Protein AF-A0AAV5S6H1-F1 (afdb_monomer_lite)

pLDDT: mean 70.5, std 18.81, range [33.62, 94.0]

Sequence (143 aa):
RLVNFPSLPHSTTMHSLSLLVATALLAVAAAQPTSPPWDATARDKTDYCKELVQFAPEDKTCDLFDKCCSFDPLNGDKCQKHNKICQQEDDGTFTFSCKYTNCTAMITTTTTTTTQSPAQVNVAAPVSSLCLLISTVLPRFLF

Foldseek 3Di:
DDDDDDDDDDDDVPVVVVVVVVVVVVVVVVPPPPDPPDDQFKDWCFVVLQVVLVPPDLVCSLVSSCVSLPDDPPVDWPQPDWDFDWDQDPVRDIDTTRMTGRTPGDDDDDDDDDDDDDDPDPDPDDDDDDDDDDDDDDPDDDD

Organism: NCBI:txid358040

Structure (mmCIF, N/CA/C/O backbone):
data_AF-A0AAV5S6H1-F1
#
_entry.id   AF-A0AAV5S6H1-F1
#
loop_
_atom_site.group_PDB
_atom_site.id
_atom_site.type_symbol
_atom_site.label_atom_id
_atom_site.label_alt_id
_atom_site.label_comp_id
_atom_site.label_asym_id
_atom_site.label_entity_id
_atom_site.label_seq_id
_atom_site.pdbx_PDB_ins_code
_atom_site.Cartn_x
_atom_site.Cartn_y
_atom_site.Cartn_z
_atom_site.occupancy
_atom_site.B_iso_or_equiv
_atom_site.auth_seq_id
_atom_site.auth_comp_id
_atom_site.auth_asym_id
_atom_site.auth_atom_id
_atom_site.pdbx_PDB_model_num
ATOM 1 N N . ARG A 1 1 ? 2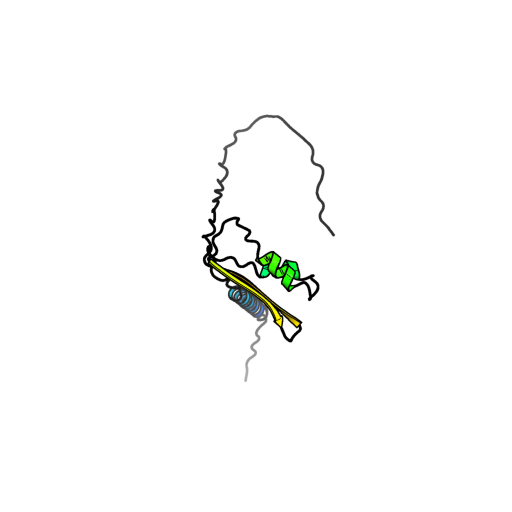8.300 60.303 54.299 1.00 37.16 1 ARG A N 1
ATOM 2 C CA . ARG A 1 1 ? 29.055 59.810 53.121 1.00 37.16 1 ARG A CA 1
ATOM 3 C C . ARG A 1 1 ? 28.085 59.756 51.940 1.00 37.16 1 ARG A C 1
ATOM 5 O O . ARG A 1 1 ? 27.079 59.076 52.070 1.00 37.16 1 ARG A O 1
ATOM 12 N N . LEU A 1 2 ? 28.365 60.500 50.858 1.00 42.38 2 LEU A N 1
ATOM 13 C CA . LEU A 1 2 ? 27.906 60.213 49.478 1.00 42.38 2 LEU A CA 1
ATOM 14 C C . LEU A 1 2 ? 28.283 58.746 49.159 1.00 42.38 2 LEU A C 1
ATOM 16 O O . LEU A 1 2 ? 29.251 58.265 49.744 1.00 42.38 2 LEU A O 1
ATOM 20 N N . VAL A 1 3 ? 27.631 57.928 48.336 1.00 41.97 3 VAL A N 1
ATOM 21 C CA . VAL A 1 3 ? 27.019 58.013 46.991 1.00 41.97 3 VAL A CA 1
ATOM 22 C C . VAL A 1 3 ? 26.265 56.656 46.853 1.00 41.97 3 VAL A C 1
ATOM 24 O O . VAL A 1 3 ? 26.616 55.714 47.557 1.00 41.97 3 VAL A O 1
ATOM 27 N N . ASN A 1 4 ? 25.237 56.417 46.040 1.00 33.62 4 ASN A N 1
ATOM 28 C CA . ASN A 1 4 ? 25.309 56.257 44.588 1.00 33.62 4 ASN A CA 1
ATOM 29 C C . ASN A 1 4 ? 23.932 55.735 44.117 1.00 33.62 4 ASN A C 1
ATOM 31 O O . ASN A 1 4 ? 23.452 54.740 44.660 1.00 33.62 4 ASN A O 1
ATOM 35 N N . PHE A 1 5 ? 23.322 56.356 43.109 1.00 50.47 5 PHE A N 1
ATOM 36 C CA . PHE A 1 5 ? 22.276 55.718 42.305 1.00 50.47 5 PHE A CA 1
ATOM 37 C C . PHE A 1 5 ? 22.953 55.084 41.086 1.00 50.47 5 PHE A C 1
ATOM 39 O O . PHE A 1 5 ? 23.745 55.762 40.432 1.00 50.47 5 PHE A O 1
ATOM 46 N N . PRO A 1 6 ? 22.588 53.851 40.714 1.00 47.94 6 PRO A N 1
ATOM 47 C CA . PRO A 1 6 ? 22.496 53.531 39.301 1.00 47.94 6 PRO A CA 1
ATOM 48 C C . PRO A 1 6 ? 21.065 53.133 38.950 1.00 47.94 6 PRO A C 1
ATOM 50 O O . PRO A 1 6 ? 20.511 52.141 39.416 1.00 47.94 6 PRO A O 1
ATOM 53 N N . SER A 1 7 ? 20.498 53.967 38.092 1.00 57.09 7 SER A N 1
ATOM 54 C CA . SER A 1 7 ? 19.561 53.614 37.038 1.00 57.09 7 SER A CA 1
ATOM 55 C C . SER A 1 7 ? 20.043 52.421 36.189 1.00 57.09 7 SER A C 1
ATOM 57 O O . SER A 1 7 ? 21.223 52.083 36.218 1.00 57.09 7 SER A O 1
ATOM 59 N N . LEU A 1 8 ? 19.106 51.876 35.395 1.00 52.75 8 LEU A N 1
ATOM 60 C CA . LEU A 1 8 ? 19.206 51.040 34.173 1.00 52.75 8 LEU A CA 1
ATOM 61 C C . LEU A 1 8 ? 18.428 49.704 34.280 1.00 52.75 8 LEU A C 1
ATOM 63 O O . LEU A 1 8 ? 18.378 49.113 35.352 1.00 52.75 8 LEU A O 1
ATOM 67 N N . PRO A 1 9 ? 17.949 49.125 33.159 1.00 52.69 9 PRO A N 1
ATOM 68 C CA . PRO A 1 9 ? 17.413 49.772 31.961 1.00 52.69 9 PRO A CA 1
ATOM 69 C C . PRO A 1 9 ? 16.120 49.114 31.427 1.00 52.69 9 PRO A C 1
ATOM 71 O O . PRO A 1 9 ? 15.764 47.980 31.737 1.00 52.69 9 PRO A O 1
ATOM 74 N N . HIS A 1 10 ? 15.444 49.860 30.552 1.00 52.72 10 HIS A N 1
ATOM 75 C CA . HIS A 1 10 ? 14.520 49.336 29.548 1.00 52.72 10 HIS A CA 1
ATOM 76 C C . HIS A 1 10 ? 15.188 48.260 28.664 1.00 52.72 10 HIS A C 1
ATOM 78 O O . HIS A 1 10 ? 16.377 48.353 28.369 1.00 52.72 10 HIS A O 1
ATOM 84 N N . SER A 1 11 ? 14.359 47.369 28.104 1.00 52.72 11 SER A N 1
ATOM 85 C CA . SER A 1 11 ? 14.609 46.606 26.864 1.00 52.72 11 SER A CA 1
ATOM 86 C C . SER A 1 11 ? 15.319 45.244 26.980 1.00 52.72 11 SER A C 1
ATOM 88 O O . SER A 1 11 ? 16.459 45.069 26.559 1.00 52.72 11 SER A O 1
ATOM 90 N N . THR A 1 12 ? 14.605 44.221 27.464 1.00 49.00 12 THR A N 1
ATOM 91 C CA . THR A 1 12 ? 15.004 42.798 27.325 1.00 49.00 12 THR A CA 1
ATOM 92 C C . THR A 1 12 ? 13.943 41.916 26.656 1.00 49.00 12 THR A C 1
ATOM 94 O O . THR A 1 12 ? 14.223 40.776 26.292 1.00 49.00 12 THR A O 1
ATOM 97 N N . THR A 1 13 ? 12.735 42.428 26.412 1.00 52.19 13 THR A N 1
ATOM 98 C CA . THR A 1 13 ? 11.602 41.633 25.907 1.00 52.19 13 THR A CA 1
ATOM 99 C C . THR A 1 13 ? 11.697 41.262 24.423 1.00 52.19 13 THR A C 1
ATOM 101 O O . THR A 1 13 ? 11.201 40.204 24.045 1.00 52.19 13 THR A O 1
ATOM 104 N N . MET A 1 14 ? 12.374 42.051 23.577 1.00 51.38 14 MET A N 1
ATOM 105 C CA . MET A 1 14 ? 12.470 41.745 22.137 1.00 51.38 14 MET A CA 1
ATOM 106 C C . MET A 1 14 ? 13.469 40.629 21.792 1.00 51.38 14 MET A C 1
ATOM 108 O O . MET A 1 14 ? 13.235 39.875 20.852 1.00 51.38 14 MET A O 1
ATOM 112 N N . HIS A 1 15 ? 14.556 40.468 22.554 1.00 50.84 15 HIS A N 1
ATOM 113 C CA . HIS A 1 15 ? 15.551 39.418 22.284 1.00 50.84 15 HIS A CA 1
ATOM 114 C C . HIS A 1 15 ? 15.047 38.017 22.659 1.00 50.84 15 HIS A C 1
ATOM 116 O O . HIS A 1 15 ? 15.417 37.036 22.018 1.00 50.84 15 HIS A O 1
ATOM 122 N N . SER A 1 16 ? 14.169 37.931 23.662 1.00 54.97 16 SER A N 1
ATOM 123 C CA . SER A 1 16 ? 13.567 36.672 24.116 1.00 54.97 16 SER A CA 1
ATOM 124 C C . SER A 1 16 ? 12.615 36.071 23.074 1.00 54.97 16 SER A C 1
ATOM 126 O O . SER A 1 16 ? 12.687 34.876 22.786 1.00 54.97 16 SER A O 1
ATOM 128 N N . LEU A 1 17 ? 11.777 36.901 22.435 1.00 55.88 17 LEU A N 1
ATOM 129 C CA . LEU A 1 17 ? 10.847 36.435 21.399 1.00 55.88 17 LEU A CA 1
ATOM 130 C C . LEU A 1 17 ? 11.576 35.917 20.155 1.00 55.88 17 LEU A C 1
ATOM 132 O O . LEU A 1 17 ? 11.237 34.847 19.659 1.00 55.88 17 LEU A O 1
ATOM 136 N N . SER A 1 18 ? 12.594 36.632 19.669 1.00 58.44 18 SER A N 1
ATOM 137 C CA . SER A 1 18 ? 13.360 36.198 18.492 1.00 58.44 18 SER A CA 1
ATOM 138 C C . SER A 1 18 ? 14.080 34.868 18.722 1.00 58.44 18 SER A C 1
ATOM 140 O O . SER A 1 18 ? 14.151 34.043 17.812 1.00 58.44 18 SER A O 1
ATOM 142 N N . LEU A 1 19 ? 14.571 34.627 19.943 1.00 58.50 19 LEU A N 1
ATOM 143 C CA . LEU A 1 19 ? 15.218 33.366 20.299 1.00 58.50 19 LEU A CA 1
ATOM 144 C C . LEU A 1 19 ? 14.210 32.205 20.358 1.00 58.50 19 LEU A C 1
ATOM 146 O O . LEU A 1 19 ? 14.506 31.123 19.862 1.00 58.50 19 LEU A O 1
ATOM 150 N N . LEU A 1 20 ? 13.011 32.442 20.903 1.00 59.69 20 LEU A N 1
ATOM 151 C CA . LEU A 1 20 ? 11.919 31.459 20.947 1.00 59.69 20 LEU A CA 1
ATOM 152 C C . LEU A 1 20 ? 11.374 31.110 19.556 1.00 59.69 20 LEU A C 1
ATOM 154 O O . LEU A 1 20 ? 11.069 29.953 19.280 1.00 59.69 20 LEU A O 1
ATOM 158 N N . VAL A 1 21 ? 11.273 32.091 18.658 1.00 61.69 21 VAL A N 1
ATOM 159 C CA . VAL A 1 21 ? 10.844 31.851 17.272 1.00 61.69 21 VAL A CA 1
ATOM 160 C C . VAL A 1 21 ? 11.908 31.058 16.507 1.00 61.69 21 VAL A C 1
ATOM 162 O O . VAL A 1 21 ? 11.573 30.124 15.782 1.00 61.69 21 VAL A O 1
ATOM 165 N N . ALA A 1 22 ? 13.194 31.365 16.704 1.00 60.16 22 ALA A N 1
ATOM 166 C CA . ALA A 1 22 ? 14.285 30.631 16.065 1.00 60.16 22 ALA A CA 1
ATOM 167 C C . ALA A 1 22 ? 14.372 29.167 16.537 1.00 60.16 22 ALA A C 1
ATOM 169 O O . ALA A 1 22 ? 14.578 28.270 15.717 1.00 60.16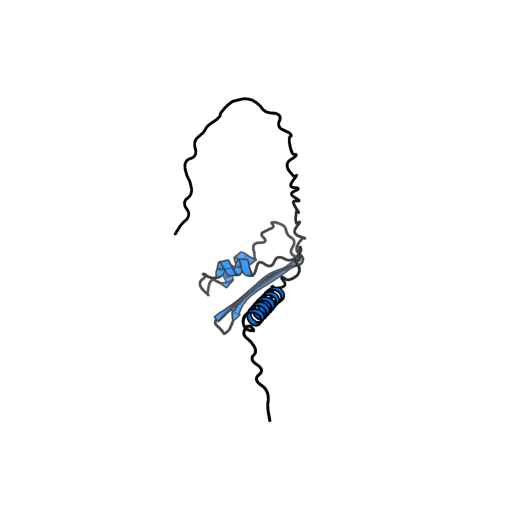 22 ALA A O 1
ATOM 170 N N . THR A 1 23 ? 14.171 28.897 17.832 1.00 59.62 23 THR A N 1
ATOM 171 C CA . THR A 1 23 ? 14.151 27.520 18.357 1.00 59.62 23 THR A CA 1
ATOM 172 C C . THR A 1 23 ? 12.918 26.744 17.903 1.00 59.62 23 THR A C 1
ATOM 174 O O . THR A 1 23 ? 13.039 25.566 17.567 1.00 59.62 23 THR A O 1
ATOM 177 N N . ALA A 1 24 ? 11.755 27.396 17.802 1.00 59.22 24 ALA A N 1
ATOM 178 C CA . ALA A 1 24 ? 10.548 26.777 17.258 1.00 59.22 24 ALA A CA 1
ATOM 179 C C . ALA A 1 24 ? 10.718 26.369 15.782 1.00 59.22 24 ALA A C 1
ATOM 181 O O . ALA A 1 24 ? 10.312 25.274 15.396 1.00 59.22 24 ALA A O 1
ATOM 182 N N . LEU A 1 25 ? 11.374 27.197 14.963 1.00 57.84 25 LEU A N 1
ATOM 183 C CA . LEU A 1 25 ? 11.628 26.881 13.552 1.00 57.84 25 LEU A CA 1
ATOM 184 C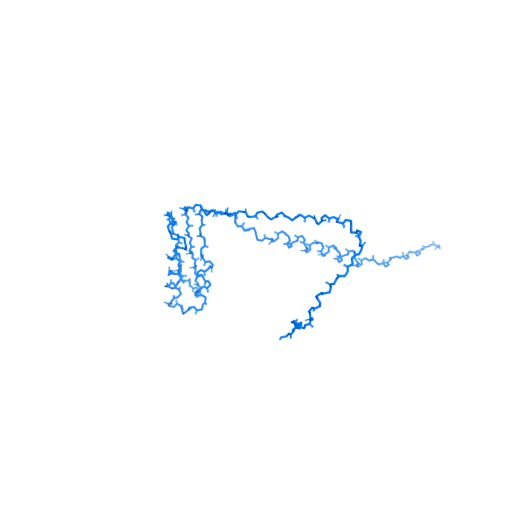 C . LEU A 1 25 ? 12.632 25.728 13.371 1.00 57.84 25 LEU A C 1
ATOM 186 O O . LEU A 1 25 ? 12.423 24.876 12.507 1.00 57.84 25 LEU A O 1
ATOM 190 N N . LEU A 1 26 ? 13.677 25.641 14.207 1.00 58.16 26 LEU A N 1
ATOM 191 C CA . LEU A 1 26 ? 14.601 24.496 14.188 1.00 58.16 26 LEU A CA 1
ATOM 192 C C . LEU A 1 26 ? 13.910 23.183 14.588 1.00 58.16 26 LEU A C 1
ATOM 194 O O . LEU A 1 26 ? 14.186 22.144 13.989 1.00 58.16 26 LEU A O 1
ATOM 198 N N . ALA A 1 27 ? 12.998 23.221 15.563 1.00 59.25 27 ALA A N 1
ATOM 199 C CA . ALA A 1 27 ? 12.255 22.038 15.992 1.00 59.25 27 ALA A CA 1
ATOM 200 C C . ALA A 1 27 ? 11.348 21.484 14.875 1.00 59.25 27 ALA A C 1
ATOM 202 O O . ALA A 1 27 ? 11.273 20.271 14.688 1.00 59.25 27 ALA A O 1
ATOM 203 N N . VAL A 1 28 ? 10.720 22.357 14.081 1.00 61.97 28 VAL A N 1
ATOM 204 C CA . VAL A 1 28 ? 9.872 21.957 12.941 1.00 61.97 28 VAL A CA 1
ATOM 205 C C . VAL A 1 28 ? 10.698 21.392 11.774 1.00 61.97 28 VAL A C 1
ATOM 207 O O . VAL A 1 28 ? 10.253 20.466 11.093 1.00 61.97 28 VAL A O 1
ATOM 210 N N . ALA A 1 29 ? 11.919 21.893 11.561 1.00 60.03 29 ALA A N 1
ATOM 211 C CA . ALA A 1 29 ? 12.832 21.368 10.543 1.00 60.03 29 ALA A CA 1
ATOM 212 C C . ALA A 1 29 ? 13.426 19.995 10.917 1.00 60.03 29 ALA A C 1
ATOM 214 O O . ALA A 1 29 ? 13.659 19.170 10.039 1.00 60.03 29 ALA A O 1
ATOM 215 N N . ALA A 1 30 ? 13.641 19.724 12.208 1.00 59.69 30 ALA A N 1
ATOM 216 C CA . ALA A 1 30 ? 14.116 18.420 12.681 1.00 59.69 30 ALA A CA 1
ATOM 217 C C . ALA A 1 30 ? 13.005 17.356 12.748 1.00 59.69 30 ALA A C 1
ATOM 219 O O . ALA A 1 30 ? 13.295 16.165 12.694 1.00 59.69 30 ALA A O 1
ATOM 220 N N . ALA A 1 31 ? 11.741 17.775 12.848 1.00 60.62 31 ALA A N 1
ATOM 221 C CA . ALA A 1 31 ? 10.582 16.885 12.900 1.00 60.62 31 ALA A CA 1
ATOM 222 C C . ALA A 1 31 ? 10.040 16.493 11.515 1.00 60.62 31 ALA A C 1
ATOM 224 O O . ALA A 1 31 ? 8.956 15.915 11.429 1.00 60.62 31 ALA A O 1
ATOM 225 N N . GLN A 1 32 ? 10.751 16.817 10.428 1.00 57.53 32 GLN A N 1
ATOM 226 C CA . GLN A 1 32 ? 10.323 16.397 9.097 1.00 57.53 32 GLN A CA 1
ATOM 227 C C . GLN A 1 32 ? 10.263 14.862 9.066 1.00 57.53 32 GLN A C 1
ATOM 229 O O . GLN A 1 32 ? 11.266 14.218 9.391 1.00 57.53 32 GLN A O 1
ATOM 234 N N . PRO A 1 33 ? 9.116 14.260 8.703 1.00 58.56 33 PRO A N 1
ATOM 235 C CA . PRO A 1 33 ? 9.023 12.819 8.568 1.00 58.56 33 PRO A CA 1
ATOM 236 C C . PRO A 1 33 ? 10.029 12.401 7.501 1.00 58.56 33 PRO A C 1
ATOM 238 O O . PRO A 1 33 ? 9.886 12.743 6.327 1.00 58.56 33 PRO A O 1
ATOM 241 N N . THR A 1 34 ? 11.082 11.698 7.914 1.00 60.66 34 THR A N 1
ATOM 242 C CA . THR A 1 34 ? 11.998 11.053 6.981 1.00 60.66 34 THR A CA 1
ATOM 243 C C . THR A 1 34 ? 11.182 9.987 6.271 1.00 60.66 34 THR A C 1
ATOM 245 O O . THR A 1 34 ? 10.941 8.914 6.829 1.00 60.66 34 THR A O 1
ATOM 248 N N . SER A 1 35 ? 10.682 10.301 5.076 1.00 65.19 35 SER A N 1
ATOM 249 C CA . SER A 1 35 ? 10.079 9.282 4.235 1.00 65.19 35 SER A CA 1
ATOM 250 C C . SER A 1 35 ? 11.125 8.184 4.039 1.00 65.19 35 SER A C 1
ATOM 252 O O . SER A 1 35 ? 12.311 8.488 3.847 1.00 65.19 35 SER A O 1
ATOM 254 N N . PRO A 1 36 ? 10.736 6.904 4.162 1.00 69.69 36 PRO A N 1
ATOM 255 C CA . PRO A 1 36 ? 11.664 5.822 3.893 1.00 69.69 36 PRO A CA 1
ATOM 256 C C . PRO A 1 36 ? 12.261 6.012 2.488 1.00 69.69 36 PRO A C 1
ATOM 258 O O . PRO A 1 36 ? 11.573 6.535 1.603 1.00 69.69 36 PRO A O 1
ATOM 261 N N . PRO A 1 37 ? 13.530 5.619 2.270 1.00 79.62 37 PRO A N 1
ATOM 262 C CA . PRO A 1 37 ? 14.152 5.696 0.956 1.00 79.62 37 PRO A CA 1
ATOM 263 C C . PRO A 1 37 ? 13.237 5.069 -0.100 1.00 79.62 37 PRO A C 1
ATOM 265 O O . PRO A 1 37 ? 12.750 3.954 0.085 1.00 79.62 37 PRO A O 1
ATOM 268 N N . TRP A 1 38 ? 12.981 5.800 -1.186 1.00 81.75 38 TRP A N 1
ATOM 269 C CA . TRP A 1 38 ? 12.146 5.309 -2.279 1.00 81.75 38 TRP A CA 1
ATOM 270 C C . TRP A 1 38 ? 12.754 4.038 -2.889 1.00 81.75 38 TRP A C 1
ATOM 272 O O . TRP A 1 38 ? 13.901 4.054 -3.339 1.00 81.75 38 TRP A O 1
ATOM 282 N N . ASP A 1 39 ? 11.977 2.954 -2.931 1.00 85.31 39 ASP A N 1
ATOM 283 C CA . ASP A 1 39 ? 12.359 1.683 -3.552 1.00 85.31 39 ASP A CA 1
ATOM 284 C C . ASP A 1 39 ? 11.577 1.485 -4.855 1.00 85.31 39 ASP A C 1
ATOM 286 O O . ASP A 1 39 ? 10.366 1.259 -4.856 1.00 85.31 39 ASP A O 1
ATOM 290 N N . ALA A 1 40 ? 12.289 1.526 -5.983 1.00 82.56 40 ALA A N 1
ATOM 291 C CA . ALA A 1 40 ? 11.701 1.357 -7.308 1.00 82.56 40 ALA A CA 1
ATOM 292 C C . ALA A 1 40 ? 11.110 -0.047 -7.544 1.00 82.56 40 ALA A C 1
ATOM 294 O O . ALA A 1 40 ? 10.347 -0.221 -8.494 1.00 82.56 40 ALA A O 1
ATOM 295 N N . THR A 1 41 ? 11.438 -1.039 -6.712 1.00 86.00 41 THR A N 1
ATOM 296 C CA . THR A 1 41 ? 10.974 -2.436 -6.801 1.00 86.00 41 THR A CA 1
ATOM 297 C C . THR A 1 41 ? 9.919 -2.800 -5.755 1.00 86.00 41 THR A C 1
ATOM 299 O O . THR A 1 41 ? 9.413 -3.926 -5.758 1.00 86.00 41 THR A O 1
ATOM 302 N N . ALA A 1 42 ? 9.553 -1.861 -4.883 1.00 87.25 42 ALA A N 1
ATOM 303 C CA . ALA A 1 42 ? 8.456 -2.023 -3.942 1.00 87.25 42 ALA A CA 1
ATOM 304 C C . ALA A 1 42 ? 7.210 -1.272 -4.425 1.00 87.25 42 ALA A C 1
ATOM 306 O O . ALA A 1 42 ? 7.289 -0.242 -5.101 1.00 87.25 42 ALA A O 1
ATOM 307 N N . ARG A 1 43 ? 6.034 -1.791 -4.069 1.00 86.69 43 ARG A N 1
ATOM 308 C CA . ARG A 1 43 ? 4.755 -1.081 -4.181 1.00 86.69 43 ARG A CA 1
ATOM 309 C C . ARG A 1 43 ? 4.044 -1.209 -2.848 1.00 86.69 43 ARG A C 1
ATOM 311 O O . ARG A 1 43 ? 3.683 -2.314 -2.447 1.00 86.69 43 ARG A O 1
ATOM 318 N N . ASP A 1 44 ? 3.847 -0.094 -2.165 1.00 88.69 44 ASP A N 1
ATOM 319 C CA . ASP A 1 44 ? 3.016 -0.047 -0.967 1.00 88.69 44 ASP A CA 1
ATOM 320 C C . ASP A 1 44 ? 1.673 0.581 -1.338 1.00 88.69 44 ASP A C 1
ATOM 322 O O . ASP A 1 44 ? 1.602 1.758 -1.683 1.00 88.69 44 ASP A O 1
ATOM 326 N N . LYS A 1 45 ? 0.615 -0.231 -1.330 1.00 88.69 45 LYS A N 1
ATOM 327 C CA . LYS A 1 45 ? -0.760 0.212 -1.596 1.00 88.69 45 LYS A CA 1
ATOM 328 C C . LYS A 1 45 ? -1.583 0.275 -0.314 1.00 88.69 45 LYS A C 1
ATOM 330 O O . LYS A 1 45 ? -2.798 0.437 -0.394 1.00 88.69 45 LYS A O 1
ATOM 335 N N . THR A 1 46 ? -0.953 0.110 0.851 1.00 92.31 46 THR A N 1
ATOM 336 C CA . THR A 1 46 ? -1.660 -0.005 2.129 1.00 92.31 46 THR A CA 1
ATOM 337 C C . THR A 1 46 ? -2.557 1.203 2.362 1.00 92.31 46 THR A C 1
ATOM 339 O O . THR A 1 46 ? -3.756 1.024 2.543 1.00 92.31 46 THR A O 1
ATOM 342 N N . ASP A 1 47 ? -2.011 2.416 2.269 1.00 91.50 47 ASP A N 1
ATOM 343 C CA . ASP A 1 47 ? -2.774 3.642 2.529 1.00 91.50 47 ASP A CA 1
ATOM 344 C C . ASP A 1 47 ? -3.871 3.870 1.486 1.00 91.50 47 ASP A C 1
ATOM 346 O O . ASP A 1 47 ? -5.009 4.163 1.841 1.00 91.50 47 ASP A O 1
ATOM 350 N N . TYR A 1 48 ? -3.562 3.625 0.210 1.00 90.50 48 TYR A N 1
ATOM 351 C CA . TYR A 1 48 ? -4.532 3.730 -0.881 1.00 90.50 48 TYR A CA 1
ATOM 352 C C . TYR A 1 48 ? -5.726 2.781 -0.689 1.00 90.50 48 TYR A C 1
ATOM 354 O O . TYR A 1 48 ? -6.882 3.186 -0.784 1.00 90.50 48 TYR A O 1
ATOM 362 N N . CYS A 1 49 ? -5.465 1.506 -0.384 1.00 91.19 49 CYS A N 1
ATOM 363 C CA . CYS A 1 49 ? -6.531 0.534 -0.159 1.00 91.19 49 CYS A CA 1
ATOM 364 C C . CYS A 1 49 ? -7.257 0.759 1.168 1.00 91.19 49 CYS A C 1
ATOM 366 O O . CYS A 1 49 ? -8.452 0.483 1.255 1.00 91.19 49 CYS A O 1
ATOM 368 N N . LYS A 1 50 ? -6.568 1.289 2.183 1.00 93.62 50 LYS A N 1
ATOM 369 C CA . LYS A 1 50 ? -7.168 1.673 3.463 1.00 93.62 50 LYS A CA 1
ATOM 370 C C . LYS A 1 50 ? -8.166 2.821 3.289 1.00 93.62 50 LYS A C 1
ATOM 372 O O . LYS A 1 50 ? -9.255 2.764 3.851 1.00 93.62 50 LYS A O 1
ATOM 377 N N . GLU A 1 51 ? -7.839 3.822 2.475 1.00 92.56 51 GLU A N 1
ATOM 378 C CA . GLU A 1 51 ? -8.738 4.944 2.178 1.00 92.56 51 GLU A CA 1
ATOM 379 C C . GLU A 1 51 ? -10.039 4.483 1.500 1.00 92.56 51 GLU A C 1
ATOM 381 O O . GLU A 1 51 ? -11.117 4.991 1.804 1.00 92.56 51 GLU A O 1
ATOM 386 N N . LEU A 1 52 ? -9.971 3.466 0.636 1.00 89.12 52 LEU A N 1
ATOM 387 C CA . LEU A 1 52 ? -11.155 2.911 -0.032 1.00 89.12 52 LEU A CA 1
ATOM 388 C C . LEU A 1 52 ? -12.104 2.170 0.916 1.00 89.12 52 LEU A C 1
ATOM 390 O O . LEU A 1 52 ? -13.302 2.099 0.645 1.00 89.12 52 LEU A O 1
ATOM 394 N N . VAL A 1 53 ? -11.587 1.622 2.016 1.00 92.88 53 VAL A N 1
ATOM 395 C CA . VAL A 1 53 ? -12.386 0.853 2.982 1.00 92.88 53 VAL A CA 1
ATOM 396 C C . VAL A 1 53 ? -12.763 1.643 4.226 1.00 92.88 53 VAL A C 1
ATOM 398 O O . VAL A 1 53 ? -13.481 1.122 5.071 1.00 92.88 53 VAL A O 1
ATOM 401 N N . GLN A 1 54 ? -12.350 2.908 4.330 1.00 91.62 54 GLN A N 1
ATOM 402 C CA . GLN A 1 54 ? -12.601 3.733 5.517 1.00 91.62 54 GLN A CA 1
ATOM 403 C C . GLN A 1 54 ? -14.097 3.949 5.817 1.00 91.62 54 GLN A C 1
ATOM 405 O O . GLN A 1 54 ? -14.462 4.242 6.951 1.00 91.62 54 GLN A O 1
ATOM 410 N N . PHE A 1 55 ? -14.960 3.805 4.805 1.00 88.81 55 PHE A N 1
ATOM 411 C CA . PHE A 1 55 ? -16.418 3.926 4.923 1.00 88.81 55 PHE A CA 1
ATOM 412 C C . PHE A 1 55 ? -17.145 2.591 4.719 1.00 88.81 55 PHE A C 1
ATOM 414 O O . PHE A 1 55 ? -18.370 2.565 4.589 1.00 88.81 55 PHE A O 1
ATOM 421 N N . ALA A 1 56 ? -16.405 1.484 4.627 1.00 89.25 56 ALA A N 1
ATOM 422 C CA . ALA A 1 56 ? -17.001 0.171 4.462 1.00 89.25 56 ALA A CA 1
ATOM 423 C C . ALA A 1 56 ? -17.630 -0.303 5.786 1.00 89.25 56 ALA A C 1
ATOM 425 O O . ALA A 1 56 ? -17.103 -0.011 6.860 1.00 89.25 56 ALA A O 1
ATOM 426 N N . PRO A 1 57 ? -18.733 -1.066 5.726 1.00 90.75 57 PRO A N 1
ATOM 427 C CA . PRO A 1 57 ? -19.188 -1.859 6.863 1.00 90.75 57 PRO A CA 1
ATOM 428 C C . PRO A 1 57 ? -18.069 -2.787 7.359 1.00 90.75 57 PRO A C 1
ATOM 430 O O . PRO A 1 57 ? -17.348 -3.350 6.534 1.00 90.75 57 PRO A O 1
ATOM 433 N N . GLU A 1 58 ? -17.953 -2.997 8.675 1.00 87.44 58 GLU A N 1
ATOM 434 C CA . GLU A 1 58 ? -16.890 -3.832 9.269 1.00 87.44 58 GLU A CA 1
ATOM 435 C C . GLU A 1 58 ? -16.818 -5.238 8.653 1.00 87.44 58 GLU A C 1
ATOM 437 O O . GLU A 1 58 ? -15.735 -5.741 8.357 1.00 87.44 58 GLU A O 1
ATOM 442 N N . ASP A 1 59 ? -17.973 -5.842 8.355 1.00 89.69 59 ASP A N 1
ATOM 443 C CA . ASP A 1 59 ? -18.091 -7.171 7.742 1.00 89.69 59 ASP A CA 1
ATOM 444 C C . ASP A 1 59 ? -17.651 -7.216 6.265 1.00 89.69 59 ASP A C 1
ATOM 446 O O . ASP A 1 59 ? -17.588 -8.285 5.649 1.00 89.69 59 ASP A O 1
ATOM 450 N N . LYS A 1 60 ? -17.380 -6.053 5.671 1.00 92.62 60 LYS A N 1
ATOM 451 C CA . LYS A 1 60 ? -16.971 -5.874 4.275 1.00 92.62 60 LYS A CA 1
ATOM 452 C C . LYS A 1 60 ? -15.583 -5.252 4.146 1.00 92.62 60 LYS A C 1
ATOM 454 O O . LYS A 1 60 ? -14.967 -5.411 3.093 1.00 92.62 60 LYS A O 1
ATOM 459 N N . THR A 1 61 ? -15.063 -4.623 5.199 1.00 93.06 61 THR A N 1
ATOM 460 C CA . THR A 1 61 ? -13.758 -3.951 5.230 1.00 93.06 61 THR A CA 1
ATOM 461 C C . THR A 1 61 ? -12.641 -4.808 4.638 1.00 93.06 61 THR A C 1
ATOM 463 O O . THR A 1 61 ? -11.987 -4.382 3.686 1.00 93.06 61 THR A O 1
ATOM 466 N N . CYS A 1 62 ? -12.452 -6.040 5.120 1.00 93.38 62 CYS A N 1
ATOM 467 C CA . CYS A 1 62 ? -11.364 -6.883 4.619 1.00 93.38 62 CYS A CA 1
ATOM 468 C C . CYS A 1 62 ? -11.589 -7.429 3.207 1.00 93.38 62 CYS A C 1
ATOM 470 O O . CYS A 1 62 ? -10.632 -7.518 2.445 1.00 93.38 62 CYS A O 1
ATOM 472 N N . ASP A 1 63 ? -12.830 -7.724 2.811 1.00 93.50 63 ASP A N 1
ATOM 473 C CA . ASP A 1 63 ? -13.125 -8.174 1.443 1.00 93.50 63 ASP A CA 1
ATOM 474 C C . ASP A 1 63 ? -12.848 -7.063 0.413 1.00 93.50 63 ASP A C 1
ATOM 476 O O . ASP A 1 63 ? -12.251 -7.304 -0.640 1.00 93.50 63 ASP A O 1
ATOM 480 N N . LEU A 1 64 ? -13.221 -5.816 0.722 1.00 92.62 64 LEU A N 1
ATOM 481 C CA . LEU A 1 64 ? -12.918 -4.676 -0.147 1.00 92.62 64 LEU A CA 1
ATOM 482 C C . LEU A 1 64 ? -11.420 -4.358 -0.161 1.00 92.62 64 LEU A C 1
ATOM 484 O O . LEU A 1 64 ? -10.869 -4.081 -1.232 1.00 92.62 64 LEU A O 1
ATOM 488 N N . PHE A 1 65 ? -10.754 -4.428 0.994 1.00 94.00 65 PHE A N 1
ATOM 489 C CA . PHE A 1 65 ? -9.315 -4.192 1.086 1.00 94.00 65 PHE A CA 1
ATOM 490 C C . PHE A 1 65 ? -8.556 -5.214 0.239 1.00 94.00 65 PHE A C 1
ATOM 492 O O . PHE A 1 65 ? -7.693 -4.850 -0.561 1.00 94.00 65 PHE A O 1
ATOM 499 N N . ASP A 1 66 ? -8.941 -6.485 0.338 1.00 92.12 66 ASP A N 1
ATOM 500 C CA . ASP A 1 66 ? -8.356 -7.578 -0.424 1.00 92.12 66 ASP A CA 1
ATOM 501 C C . ASP A 1 66 ? -8.536 -7.406 -1.930 1.00 92.12 66 ASP A C 1
ATOM 503 O O . ASP A 1 66 ? -7.593 -7.637 -2.693 1.00 92.12 66 ASP A O 1
ATOM 507 N N . LYS A 1 67 ? -9.717 -6.966 -2.374 1.00 89.94 67 LYS A N 1
ATOM 508 C CA . LYS A 1 67 ? -9.985 -6.672 -3.790 1.00 89.94 67 LYS A CA 1
ATOM 509 C C . LYS A 1 67 ? -9.124 -5.527 -4.305 1.00 89.94 67 LYS A C 1
ATOM 511 O O . LYS A 1 67 ? -8.521 -5.660 -5.368 1.00 89.94 67 LYS A O 1
ATOM 516 N N . CYS A 1 68 ? -9.015 -4.437 -3.546 1.00 89.75 68 CYS A N 1
ATOM 517 C CA . CYS A 1 68 ? -8.113 -3.340 -3.893 1.00 89.75 68 CYS A CA 1
ATOM 518 C C . CYS A 1 68 ? -6.658 -3.811 -3.958 1.00 89.75 68 CYS A C 1
ATOM 520 O O . CYS A 1 68 ? -5.908 -3.457 -4.878 1.00 89.75 68 CYS A O 1
ATOM 522 N N . CYS A 1 69 ? -6.260 -4.620 -2.979 1.00 89.25 69 CYS A N 1
ATOM 523 C CA . CYS A 1 69 ? -4.896 -5.074 -2.864 1.00 89.25 69 CYS A CA 1
ATOM 524 C C . CYS A 1 69 ? -4.529 -5.984 -4.034 1.00 89.25 69 CYS A C 1
ATOM 526 O O . CYS A 1 69 ? -3.482 -5.77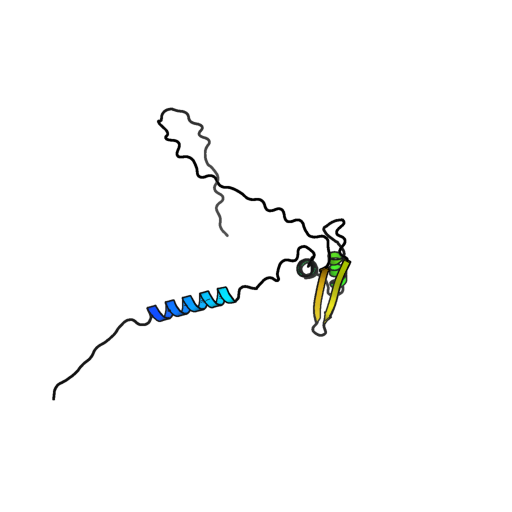0 -4.624 1.00 89.25 69 CYS A O 1
ATOM 528 N N . SER A 1 70 ? -5.419 -6.893 -4.446 1.00 82.81 70 SER A N 1
ATOM 529 C CA . SER A 1 70 ? -5.181 -7.914 -5.482 1.00 82.81 70 SER A CA 1
ATOM 530 C C . SER A 1 70 ? -4.991 -7.378 -6.906 1.00 82.81 70 SER A C 1
ATOM 532 O O . SER A 1 70 ? -4.551 -8.122 -7.779 1.00 82.81 70 SER A O 1
ATOM 534 N N . PHE A 1 71 ? -5.333 -6.115 -7.169 1.00 71.75 71 PHE A N 1
ATOM 535 C CA . PHE A 1 71 ? -5.148 -5.515 -8.488 1.00 71.75 71 PHE A CA 1
ATOM 536 C C . PHE A 1 71 ? -3.741 -4.916 -8.597 1.00 71.75 71 PHE A C 1
ATOM 538 O O . PHE A 1 71 ? -3.458 -3.894 -7.967 1.00 71.75 71 PHE A O 1
ATOM 545 N N . ASP A 1 72 ? -2.859 -5.523 -9.391 1.00 65.12 72 ASP A N 1
ATOM 546 C CA . ASP A 1 72 ? -1.596 -4.885 -9.769 1.00 65.12 72 ASP A CA 1
ATOM 547 C C . ASP A 1 72 ? -1.892 -3.797 -10.823 1.00 65.12 72 ASP A C 1
ATOM 549 O O . ASP A 1 72 ? -2.364 -4.123 -11.915 1.00 65.12 72 ASP A O 1
ATOM 553 N N . PRO A 1 73 ? -1.692 -2.500 -10.518 1.00 56.97 73 PRO A N 1
ATOM 554 C CA . PRO A 1 73 ? -1.984 -1.420 -11.459 1.00 56.97 73 PRO A CA 1
ATOM 555 C C . PRO A 1 73 ? -1.081 -1.440 -12.703 1.00 56.97 73 PRO A C 1
ATOM 557 O O . PRO A 1 73 ? -1.416 -0.810 -13.707 1.00 56.97 73 PRO A O 1
ATOM 560 N N . LEU A 1 74 ? 0.047 -2.154 -12.663 1.00 62.47 74 LEU A N 1
ATOM 561 C CA . LEU A 1 74 ? 0.960 -2.306 -13.788 1.00 62.47 74 LEU A CA 1
ATOM 562 C C . LEU A 1 74 ? 0.772 -3.705 -14.380 1.00 62.47 74 LEU A C 1
ATOM 564 O O . LEU A 1 74 ? 1.462 -4.640 -13.995 1.00 62.47 74 LEU A O 1
ATOM 568 N N . ASN A 1 75 ? -0.180 -3.841 -15.313 1.00 48.34 75 ASN A N 1
ATOM 569 C CA . ASN A 1 75 ? -0.465 -5.045 -16.115 1.00 48.34 75 ASN A CA 1
ATOM 570 C C . ASN A 1 75 ? 0.823 -5.769 -16.590 1.00 48.34 75 ASN A C 1
ATOM 572 O O . ASN A 1 75 ? 1.294 -5.537 -17.704 1.00 48.34 75 ASN A O 1
ATOM 576 N N . GLY A 1 76 ? 1.388 -6.661 -15.767 1.00 56.47 76 GLY A N 1
ATOM 577 C CA . GLY A 1 76 ? 2.583 -7.447 -16.095 1.00 56.47 76 GLY A CA 1
ATOM 578 C C . GLY A 1 76 ? 3.788 -7.322 -15.153 1.00 56.47 76 GLY A C 1
ATOM 579 O O . GLY A 1 76 ? 4.780 -8.011 -15.408 1.00 56.47 76 GLY A O 1
ATOM 580 N N . ASP A 1 77 ? 3.739 -6.515 -14.085 1.00 64.88 77 ASP A N 1
ATOM 581 C CA . ASP A 1 77 ? 4.820 -6.489 -13.092 1.00 64.88 77 ASP A CA 1
ATOM 582 C C . ASP A 1 77 ? 4.917 -7.844 -12.370 1.00 64.88 77 ASP A C 1
ATOM 584 O O . ASP A 1 77 ? 3.977 -8.346 -11.759 1.00 64.88 77 ASP A O 1
ATOM 588 N N . LYS A 1 78 ? 6.083 -8.496 -12.460 1.00 71.62 78 LYS A N 1
ATOM 589 C CA . LYS A 1 78 ? 6.325 -9.785 -11.797 1.00 71.62 78 LYS A CA 1
ATOM 590 C C . LYS A 1 78 ? 6.784 -9.554 -10.363 1.00 71.62 78 LYS A C 1
ATOM 592 O O . LYS A 1 78 ? 7.931 -9.836 -10.029 1.00 71.62 78 LYS A O 1
ATOM 597 N N . CYS A 1 79 ? 5.905 -9.030 -9.516 1.00 80.94 79 CYS A N 1
ATOM 598 C CA . CYS A 1 79 ? 6.173 -8.973 -8.084 1.00 80.94 79 CYS A CA 1
ATOM 599 C C . CYS A 1 79 ? 6.283 -10.398 -7.524 1.00 80.94 79 CYS A C 1
ATOM 601 O O . CYS A 1 79 ? 5.350 -11.193 -7.620 1.00 80.94 79 CYS A O 1
ATOM 603 N N . GLN A 1 80 ? 7.436 -10.744 -6.950 1.00 79.69 80 GLN A N 1
ATOM 604 C CA . GLN A 1 80 ? 7.675 -12.104 -6.445 1.00 79.69 80 GLN A CA 1
ATOM 605 C C . GLN A 1 80 ? 7.058 -12.345 -5.067 1.00 79.69 80 GLN A C 1
ATOM 607 O O . GLN A 1 80 ? 6.806 -13.486 -4.685 1.00 79.69 80 GLN A O 1
ATOM 612 N N . LYS A 1 81 ? 6.874 -11.276 -4.291 1.00 81.56 81 LYS A N 1
ATOM 613 C CA . LYS A 1 81 ? 6.404 -11.337 -2.910 1.00 81.56 81 LYS A CA 1
ATOM 614 C C . LYS A 1 81 ? 5.248 -10.371 -2.721 1.00 81.56 81 LYS A C 1
ATOM 616 O O . LYS A 1 81 ? 5.364 -9.191 -3.049 1.00 81.56 81 L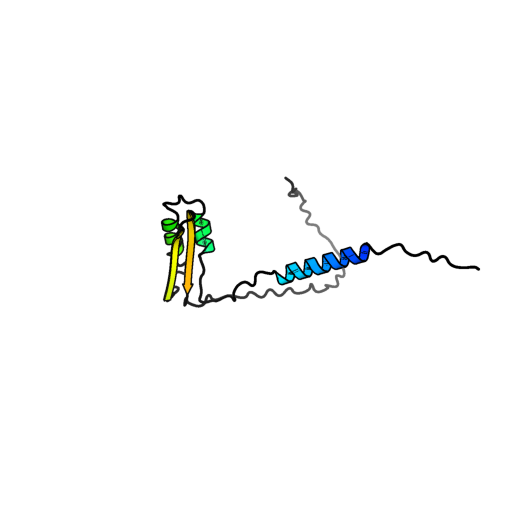YS A O 1
ATOM 621 N N . HIS A 1 82 ? 4.172 -10.877 -2.133 1.00 85.94 82 HIS A N 1
ATOM 622 C CA . HIS A 1 82 ? 2.976 -10.119 -1.806 1.00 85.94 82 HIS A CA 1
ATOM 623 C C . HIS A 1 82 ? 2.638 -10.340 -0.329 1.00 85.94 82 HIS A C 1
ATOM 625 O O . HIS A 1 82 ? 2.379 -11.466 0.091 1.00 85.94 82 HIS A O 1
ATOM 631 N N . ASN A 1 83 ? 2.685 -9.266 0.456 1.00 88.38 83 ASN A N 1
ATOM 632 C CA . ASN A 1 83 ? 2.258 -9.244 1.847 1.00 88.38 83 ASN A CA 1
ATOM 633 C C . ASN A 1 83 ? 0.894 -8.563 1.938 1.00 88.38 83 ASN A C 1
ATOM 635 O O . ASN A 1 83 ? 0.791 -7.357 1.698 1.00 88.38 83 ASN A O 1
ATOM 639 N N . LYS A 1 84 ? -0.125 -9.341 2.300 1.00 90.62 84 LYS A N 1
ATOM 640 C CA . LYS A 1 84 ? -1.498 -8.875 2.461 1.00 90.62 84 LYS A CA 1
ATOM 641 C C . LYS A 1 84 ? -1.985 -9.207 3.863 1.00 90.62 84 LYS A C 1
ATOM 643 O O . LYS A 1 84 ? -2.015 -10.376 4.237 1.00 90.62 84 LYS A O 1
ATOM 648 N N . ILE A 1 85 ? -2.355 -8.183 4.620 1.00 93.44 85 ILE A N 1
ATOM 649 C CA . ILE A 1 85 ? -2.887 -8.299 5.976 1.00 93.44 85 ILE A CA 1
ATOM 650 C C . ILE A 1 85 ? -4.143 -7.435 6.049 1.00 93.44 85 ILE A C 1
ATOM 652 O O . ILE A 1 85 ? -4.102 -6.255 5.705 1.00 93.44 85 ILE A O 1
ATOM 656 N N . CYS A 1 86 ? -5.240 -8.034 6.495 1.00 93.31 86 CYS A N 1
ATOM 657 C CA . CYS A 1 86 ? -6.411 -7.328 6.991 1.00 93.31 86 CYS A CA 1
ATOM 658 C C . CYS A 1 86 ? -6.964 -8.126 8.166 1.00 93.31 86 CYS A C 1
ATOM 660 O O . CYS A 1 86 ? -7.420 -9.256 7.979 1.00 93.31 86 CYS A O 1
ATOM 662 N N . GLN A 1 87 ? -6.851 -7.581 9.372 1.00 93.62 87 GLN A N 1
ATOM 663 C CA . GLN A 1 87 ? -7.307 -8.229 10.600 1.00 93.62 87 GLN A CA 1
ATOM 664 C C . GLN A 1 87 ? -7.935 -7.194 11.520 1.00 93.62 87 GLN A C 1
ATOM 666 O O . GLN A 1 87 ? -7.428 -6.079 11.619 1.00 93.62 87 GLN A O 1
ATOM 671 N N . GLN A 1 88 ? -9.042 -7.568 12.157 1.00 92.25 88 GLN A N 1
ATOM 672 C CA . GLN A 1 88 ? -9.622 -6.786 13.238 1.00 92.25 88 GLN A CA 1
ATOM 673 C C . GLN A 1 88 ? -8.888 -7.143 14.533 1.00 92.25 88 GLN A C 1
ATOM 675 O O . GLN A 1 88 ? -8.730 -8.323 14.847 1.00 92.25 88 GLN A O 1
ATOM 680 N N . GLU A 1 89 ? -8.417 -6.127 15.236 1.00 91.75 89 GLU A N 1
ATOM 681 C CA . GLU A 1 89 ? -7.773 -6.228 16.540 1.00 91.75 89 GLU A CA 1
ATOM 682 C C . GLU A 1 89 ? -8.831 -6.267 17.658 1.00 91.75 89 GLU A C 1
ATOM 684 O O . GLU A 1 89 ? -10.002 -5.934 17.450 1.00 91.75 89 GLU A O 1
ATOM 689 N N . ASP A 1 90 ? -8.414 -6.633 18.872 1.00 91.56 90 ASP A N 1
ATOM 690 C CA . ASP A 1 90 ? -9.305 -6.746 20.039 1.00 91.56 90 ASP A CA 1
ATOM 691 C C . ASP A 1 90 ? -9.975 -5.413 20.436 1.00 91.56 90 ASP A C 1
ATOM 693 O O . ASP A 1 90 ? -11.009 -5.403 21.106 1.00 91.56 90 ASP A O 1
ATOM 697 N N . ASP A 1 91 ? -9.401 -4.279 20.026 1.00 90.75 91 ASP A N 1
ATOM 698 C CA . ASP A 1 91 ? -9.937 -2.932 20.255 1.00 90.75 91 ASP A CA 1
ATOM 699 C C . ASP A 1 91 ? -10.941 -2.478 19.175 1.00 90.75 91 ASP A C 1
ATOM 701 O O . ASP A 1 91 ? -11.439 -1.351 19.220 1.00 90.75 91 ASP A O 1
ATOM 705 N N . GLY A 1 92 ? -11.252 -3.352 18.212 1.00 85.31 92 GLY A N 1
ATOM 706 C CA . GLY A 1 92 ? -12.145 -3.080 17.089 1.00 85.31 92 GLY A CA 1
ATOM 707 C C . GLY A 1 92 ? -11.485 -2.328 15.931 1.00 85.31 92 GLY A C 1
ATOM 708 O O . GLY A 1 92 ? -12.141 -2.093 14.914 1.00 85.31 92 GLY A O 1
ATOM 709 N N . THR A 1 93 ? -10.204 -1.962 16.039 1.00 89.56 93 THR A N 1
ATOM 710 C CA . THR A 1 93 ? -9.456 -1.361 14.931 1.00 89.56 93 THR A CA 1
ATOM 711 C C . THR A 1 93 ? -9.035 -2.416 13.914 1.00 89.56 93 THR A C 1
ATOM 713 O O . THR A 1 93 ? -9.054 -3.613 14.182 1.00 89.56 93 THR A O 1
ATOM 716 N N . PHE A 1 94 ? -8.671 -1.975 12.711 1.00 91.12 94 PHE A N 1
ATOM 717 C CA . PHE A 1 94 ? -8.202 -2.867 11.657 1.00 91.12 94 PHE A CA 1
ATOM 718 C C . PHE A 1 94 ? -6.727 -2.616 11.349 1.00 91.12 94 PHE A C 1
ATOM 720 O O . PHE A 1 94 ? -6.324 -1.492 11.023 1.00 91.12 94 PHE A O 1
ATOM 727 N N . THR A 1 95 ? -5.940 -3.688 11.372 1.00 94.00 95 THR A N 1
ATOM 728 C CA . THR A 1 95 ? -4.565 -3.715 10.880 1.00 94.00 95 THR A CA 1
ATOM 729 C C . THR A 1 95 ? -4.564 -4.029 9.390 1.00 94.00 95 THR A C 1
ATOM 731 O O . THR A 1 95 ? -5.046 -5.078 8.960 1.00 94.00 95 THR A O 1
ATOM 734 N N . PHE A 1 96 ? -3.977 -3.128 8.600 1.00 93.81 96 PHE A N 1
ATOM 735 C CA . PHE A 1 96 ? -3.896 -3.235 7.145 1.00 93.81 96 PHE A CA 1
ATOM 736 C C . PHE A 1 96 ? -2.445 -3.341 6.673 1.00 93.81 96 PHE A C 1
ATOM 738 O O . PHE A 1 96 ? -1.568 -2.606 7.127 1.00 93.81 96 PHE A O 1
ATOM 745 N N . SER A 1 97 ? -2.190 -4.207 5.697 1.00 93.44 97 SER A N 1
ATOM 746 C CA . SER A 1 97 ? -0.946 -4.225 4.930 1.00 93.44 97 SER A CA 1
ATOM 747 C C . SER A 1 97 ? -1.225 -4.696 3.513 1.00 93.44 97 SER A C 1
ATOM 749 O O . SER A 1 97 ? -1.839 -5.739 3.319 1.00 93.44 97 SER A O 1
ATOM 751 N N . CYS A 1 98 ? -0.769 -3.940 2.523 1.00 92.00 98 CYS A N 1
ATOM 752 C CA . CYS A 1 98 ? -0.797 -4.336 1.123 1.00 92.00 98 CYS A CA 1
ATOM 753 C C . CYS A 1 98 ? 0.519 -3.920 0.470 1.00 92.00 98 CYS A C 1
ATOM 755 O O . CYS A 1 98 ? 0.657 -2.801 -0.032 1.00 92.00 98 CYS A O 1
ATOM 757 N N . LYS A 1 99 ? 1.511 -4.812 0.527 1.00 90.56 99 LYS A N 1
ATOM 758 C CA . LYS A 1 99 ? 2.866 -4.537 0.045 1.00 90.56 99 LYS A CA 1
ATOM 759 C C . LYS A 1 99 ? 3.312 -5.583 -0.954 1.00 90.56 99 LYS A C 1
ATOM 761 O O . LYS A 1 99 ? 3.295 -6.780 -0.675 1.00 90.56 99 LYS A O 1
ATOM 766 N N . TYR A 1 100 ? 3.803 -5.108 -2.081 1.00 88.12 100 TYR A N 1
ATOM 767 C CA . TYR A 1 100 ? 4.479 -5.911 -3.078 1.00 88.12 100 TYR A CA 1
ATOM 768 C C . TYR A 1 100 ? 5.969 -5.597 -3.036 1.00 88.12 100 TYR A C 1
ATOM 770 O O . TYR A 1 100 ? 6.363 -4.434 -2.952 1.00 88.12 100 TYR A O 1
ATOM 778 N N . THR A 1 101 ? 6.802 -6.633 -3.066 1.00 87.25 101 THR A N 1
ATOM 779 C CA . THR A 1 101 ? 8.267 -6.500 -3.059 1.00 87.25 101 THR A CA 1
ATOM 780 C C . THR A 1 101 ? 8.881 -7.377 -4.141 1.00 87.25 101 THR A C 1
ATOM 782 O O . THR A 1 101 ? 8.261 -8.345 -4.599 1.00 87.25 101 THR A O 1
ATOM 785 N N . ASN A 1 102 ? 10.105 -7.034 -4.554 1.00 86.94 102 ASN A N 1
ATOM 786 C CA . ASN A 1 102 ? 10.780 -7.641 -5.703 1.00 86.94 102 ASN A CA 1
ATOM 787 C C . ASN A 1 102 ? 9.942 -7.547 -6.990 1.00 86.94 102 ASN A C 1
ATOM 789 O O . ASN A 1 102 ? 9.836 -8.517 -7.741 1.00 86.94 102 ASN A O 1
ATOM 793 N N . CYS A 1 103 ? 9.299 -6.405 -7.214 1.00 85.50 103 CYS A N 1
ATOM 794 C CA . CYS A 1 103 ? 8.666 -6.078 -8.485 1.00 85.50 103 CYS A CA 1
ATOM 795 C C . CYS A 1 103 ? 9.714 -5.608 -9.499 1.00 85.50 103 CYS A C 1
ATOM 797 O O . CYS A 1 103 ? 10.851 -5.283 -9.142 1.00 85.50 103 CYS A O 1
ATOM 799 N N . THR A 1 104 ? 9.331 -5.520 -10.773 1.00 86.44 104 THR A N 1
ATOM 800 C CA . THR A 1 104 ? 10.152 -4.815 -11.762 1.00 86.44 104 THR A CA 1
ATOM 801 C C . THR A 1 104 ? 10.343 -3.370 -11.304 1.00 86.44 104 THR A C 1
ATOM 803 O O . THR A 1 104 ? 9.444 -2.750 -10.724 1.00 86.44 104 THR A O 1
ATOM 806 N N . ALA A 1 105 ? 11.530 -2.819 -11.550 1.00 82.56 105 ALA A N 1
ATOM 807 C CA . ALA A 1 105 ? 11.803 -1.434 -11.212 1.00 82.56 105 ALA A CA 1
ATOM 808 C C . ALA A 1 105 ? 10.863 -0.506 -11.999 1.00 82.56 105 ALA A C 1
ATOM 810 O O . ALA A 1 105 ? 10.767 -0.602 -13.223 1.00 82.56 105 ALA A O 1
ATOM 811 N N . MET A 1 106 ? 10.184 0.401 -11.298 1.00 73.50 106 MET A N 1
ATOM 812 C CA . MET A 1 106 ? 9.402 1.452 -11.938 1.00 73.50 106 MET A CA 1
ATOM 813 C C . MET A 1 106 ? 10.359 2.392 -12.680 1.00 73.50 106 MET A C 1
ATOM 815 O O . MET A 1 106 ? 11.300 2.921 -12.085 1.00 73.50 106 MET A O 1
ATOM 819 N N . ILE A 1 107 ? 10.144 2.589 -13.983 1.00 74.19 107 ILE A N 1
ATOM 820 C CA . ILE A 1 107 ? 10.966 3.504 -14.781 1.00 74.19 107 ILE A CA 1
ATOM 821 C C . ILE A 1 107 ? 10.494 4.931 -14.507 1.00 74.19 107 ILE A C 1
ATOM 823 O O . ILE A 1 107 ? 9.443 5.354 -14.990 1.00 74.19 107 ILE A O 1
ATOM 827 N N . THR A 1 108 ? 11.278 5.692 -13.749 1.00 68.69 108 THR A N 1
ATOM 828 C CA . THR A 1 108 ? 11.030 7.125 -13.564 1.00 68.69 108 THR A CA 1
ATOM 829 C C . THR A 1 108 ? 11.588 7.893 -14.761 1.00 68.69 108 THR A C 1
ATOM 831 O O . THR A 1 108 ? 12.782 7.819 -15.047 1.00 68.69 108 THR A O 1
ATOM 834 N N . THR A 1 109 ? 10.740 8.647 -15.465 1.00 77.19 109 THR A N 1
ATOM 835 C CA . THR A 1 109 ? 11.188 9.585 -16.507 1.00 77.19 109 THR A CA 1
ATOM 836 C C . THR A 1 109 ? 11.348 10.968 -15.891 1.00 77.19 109 THR A C 1
ATOM 838 O O . THR A 1 109 ? 10.377 11.548 -15.410 1.00 77.19 109 THR A O 1
ATOM 841 N N . THR A 1 110 ? 12.565 11.507 -15.908 1.00 80.25 110 THR A N 1
ATOM 842 C CA . THR A 1 110 ? 12.835 12.874 -15.448 1.00 80.25 110 THR A CA 1
ATOM 843 C C . THR A 1 110 ? 12.735 13.835 -16.628 1.00 80.25 110 THR A C 1
ATOM 845 O O . THR A 1 110 ? 13.558 13.780 -17.540 1.00 80.25 110 THR A O 1
ATOM 848 N N . THR A 1 111 ? 11.751 14.735 -16.610 1.00 83.31 111 THR A N 1
ATOM 849 C CA . THR A 1 111 ? 11.641 15.821 -17.595 1.00 83.31 111 THR A CA 1
ATOM 850 C C . THR A 1 111 ? 12.361 17.058 -17.070 1.00 83.31 111 THR A C 1
ATOM 852 O O . THR A 1 111 ? 11.952 17.642 -16.068 1.00 83.31 111 THR A O 1
ATOM 855 N N . THR A 1 112 ? 13.421 17.481 -17.756 1.00 85.56 112 THR A N 1
ATOM 856 C CA . THR A 1 112 ? 14.142 18.720 -17.436 1.00 85.56 112 THR A CA 1
ATOM 857 C C . THR A 1 112 ? 13.578 19.871 -18.263 1.00 85.56 112 THR A C 1
ATOM 859 O O . THR A 1 112 ? 13.712 19.879 -19.485 1.00 85.56 112 THR A O 1
ATOM 862 N N . THR A 1 113 ? 12.980 20.866 -17.607 1.00 84.00 113 THR A N 1
ATOM 863 C CA . THR A 1 113 ? 12.529 22.103 -18.262 1.00 84.00 113 THR A CA 1
ATOM 864 C C . THR A 1 113 ? 13.616 23.167 -18.152 1.00 84.00 113 THR A C 1
ATOM 866 O O . THR A 1 113 ? 13.965 23.594 -17.053 1.00 84.00 113 THR A O 1
ATOM 869 N N . THR A 1 114 ? 14.149 23.620 -19.286 1.00 83.88 114 THR A N 1
ATOM 870 C CA . THR A 1 114 ? 15.112 24.729 -19.339 1.00 83.88 114 THR A CA 1
ATOM 871 C C . THR A 1 114 ? 14.392 26.030 -19.683 1.00 83.88 114 THR A C 1
ATOM 873 O O . THR A 1 114 ? 13.916 26.204 -20.804 1.00 83.88 114 THR A O 1
ATOM 876 N N . THR A 1 115 ? 14.336 26.968 -18.737 1.00 84.00 115 THR A N 1
ATOM 877 C CA . THR A 1 115 ? 13.812 28.321 -18.972 1.00 84.00 115 THR A CA 1
ATOM 878 C C . THR A 1 115 ? 14.913 29.203 -19.556 1.00 84.00 115 THR A C 1
ATOM 880 O O . THR A 1 115 ? 15.912 29.473 -18.891 1.00 84.00 115 THR A O 1
ATOM 883 N N . GLN A 1 116 ? 14.745 29.660 -20.798 1.00 73.50 116 GLN A N 1
ATOM 884 C CA . GLN A 1 116 ? 15.642 30.644 -21.409 1.00 73.50 116 GLN A CA 1
ATOM 885 C C . GLN A 1 116 ? 15.221 32.061 -20.990 1.00 73.50 116 GLN A C 1
ATOM 887 O O . GLN A 1 116 ? 14.038 32.397 -21.030 1.00 73.50 116 GLN A O 1
ATOM 892 N N . SER A 1 117 ? 16.184 32.888 -20.575 1.00 75.88 117 SER A N 1
ATOM 893 C CA . SER A 1 117 ? 15.949 34.303 -20.255 1.00 75.88 117 SER A CA 1
ATOM 894 C C . SER A 1 117 ? 15.608 35.080 -21.536 1.00 75.88 117 SER A C 1
ATOM 896 O O . SER A 1 117 ? 16.270 34.855 -22.554 1.00 75.88 117 SER A O 1
ATOM 898 N N . PRO A 1 118 ? 14.606 35.980 -21.536 1.00 65.06 118 PRO A N 1
ATOM 899 C CA . PRO A 1 118 ? 14.255 36.744 -22.726 1.00 65.06 118 PRO A CA 1
ATOM 900 C C . PRO A 1 118 ? 15.438 37.611 -23.174 1.00 65.06 118 PRO A C 1
ATOM 902 O O . PRO A 1 118 ? 15.959 38.427 -22.411 1.00 65.06 118 PRO A O 1
ATOM 905 N N . ALA A 1 119 ? 15.858 37.438 -24.428 1.00 63.62 119 ALA A N 1
ATOM 906 C CA . ALA A 1 119 ? 16.830 38.318 -25.059 1.00 63.62 119 ALA A CA 1
ATOM 907 C C . ALA A 1 119 ? 16.288 39.755 -25.044 1.00 63.62 119 ALA A C 1
ATOM 909 O O . ALA A 1 119 ? 15.151 39.996 -25.455 1.00 63.62 119 ALA A O 1
ATOM 910 N N . GLN A 1 120 ? 17.089 40.715 -24.577 1.00 52.66 120 GLN A N 1
ATOM 911 C CA . GLN A 1 120 ? 16.750 42.129 -24.705 1.00 52.66 120 GLN A CA 1
ATOM 912 C C . GLN A 1 120 ? 16.814 42.509 -26.186 1.00 52.66 120 GLN A C 1
ATOM 914 O O . GLN A 1 120 ? 17.873 42.821 -26.725 1.00 52.66 120 GLN A O 1
ATOM 919 N N . VAL A 1 121 ? 15.671 42.428 -26.866 1.00 50.75 121 VAL A N 1
ATOM 920 C CA . VAL A 1 121 ? 15.510 42.964 -28.215 1.00 50.75 121 VAL A CA 1
ATOM 921 C C . VAL A 1 121 ? 15.534 44.482 -28.082 1.00 50.75 121 VAL A C 1
ATOM 923 O O . VAL A 1 121 ? 14.625 45.081 -27.511 1.00 50.75 121 VAL A O 1
ATOM 926 N N . ASN A 1 122 ? 16.602 45.104 -28.574 1.00 48.66 122 ASN A N 1
ATOM 927 C CA . ASN A 1 122 ? 16.734 46.553 -28.634 1.00 48.66 122 ASN A CA 1
ATOM 928 C C . ASN A 1 122 ? 15.750 47.074 -29.701 1.00 48.66 122 ASN A C 1
ATOM 930 O O . ASN A 1 122 ? 16.062 47.101 -30.890 1.00 48.66 122 ASN A O 1
ATOM 934 N N . VAL A 1 123 ? 14.519 47.393 -29.291 1.00 39.12 123 VAL A N 1
ATOM 935 C CA . VAL A 1 123 ? 13.462 47.867 -30.194 1.00 39.12 123 VAL A CA 1
ATOM 936 C C . VAL A 1 123 ? 13.696 49.343 -30.514 1.00 39.12 123 VAL A C 1
ATOM 938 O O . VAL A 1 123 ? 13.367 50.222 -29.721 1.00 39.12 123 VAL A O 1
ATOM 941 N N . ALA A 1 124 ? 14.218 49.626 -31.707 1.00 40.19 124 ALA A N 1
ATOM 942 C CA . ALA A 1 124 ? 13.949 50.895 -32.371 1.00 40.19 124 ALA A CA 1
ATOM 943 C C . ALA A 1 124 ? 12.523 50.826 -32.962 1.00 40.19 124 ALA A C 1
ATOM 945 O O . ALA A 1 124 ? 12.273 50.089 -33.912 1.00 40.19 124 ALA A O 1
ATOM 946 N N . ALA A 1 125 ? 11.576 51.535 -32.340 1.00 39.62 125 ALA A N 1
ATOM 947 C CA . ALA A 1 125 ? 10.214 51.787 -32.845 1.00 39.62 125 ALA A CA 1
ATOM 948 C C . ALA A 1 125 ? 10.246 52.696 -34.105 1.00 39.62 125 ALA A C 1
ATOM 950 O O . ALA A 1 125 ? 11.313 53.267 -34.349 1.00 39.62 125 ALA A O 1
ATOM 951 N N . PRO A 1 126 ? 9.147 52.949 -34.871 1.00 47.34 126 PRO A N 1
ATOM 952 C CA . PRO A 1 126 ? 7.702 52.658 -34.685 1.00 47.34 126 PRO A CA 1
ATOM 953 C C . PRO A 1 126 ? 7.090 51.911 -35.918 1.00 47.34 126 PRO A C 1
ATOM 955 O O . PRO A 1 126 ? 7.813 51.635 -36.862 1.00 47.34 126 PRO A O 1
ATOM 958 N N . VAL A 1 127 ? 5.842 51.423 -36.029 1.00 40.47 127 VAL A N 1
ATOM 959 C CA . VAL A 1 127 ? 4.517 52.084 -36.060 1.00 40.47 127 VAL A CA 1
ATOM 960 C C . VAL A 1 127 ? 3.400 51.010 -36.170 1.00 40.47 127 VAL A C 1
ATOM 962 O O . VAL A 1 127 ? 3.546 50.040 -36.904 1.00 40.47 127 VAL A O 1
ATOM 965 N N . SER A 1 128 ? 2.272 51.274 -35.498 1.00 43.44 128 SER A N 1
ATOM 966 C CA . SER A 1 128 ? 0.859 50.974 -35.832 1.00 43.44 128 SER A CA 1
ATOM 967 C C . SER A 1 128 ? 0.365 49.575 -36.251 1.00 43.44 128 SER A C 1
ATOM 969 O O . SER A 1 128 ? 0.477 49.182 -37.408 1.00 43.44 128 SER A O 1
ATOM 971 N N . SER A 1 129 ? -0.435 48.955 -35.369 1.00 43.56 129 SER A N 1
ATOM 972 C CA . SER A 1 129 ? -1.907 48.760 -35.510 1.00 43.56 129 SER A CA 1
ATOM 973 C C . SER A 1 129 ? -2.346 47.538 -34.692 1.00 43.56 129 SER A C 1
ATOM 975 O O . SER A 1 129 ? -2.079 46.400 -35.049 1.00 43.56 129 SER A O 1
ATOM 977 N N . LEU A 1 130 ? -2.819 47.745 -33.464 1.00 47.00 130 LEU A N 1
ATOM 978 C CA . LEU A 1 130 ? -4.246 47.762 -33.113 1.00 47.00 130 LEU A CA 1
ATOM 979 C C . LEU A 1 130 ? -4.980 46.449 -33.451 1.00 47.00 130 LEU A C 1
ATOM 981 O O . LEU A 1 130 ? -5.593 46.320 -34.503 1.00 47.00 130 LEU A O 1
ATOM 985 N N . CYS A 1 131 ? -5.007 45.521 -32.494 1.00 40.78 131 CYS A N 1
ATOM 986 C CA . CYS A 1 131 ? -6.096 44.554 -32.387 1.00 40.78 131 CYS A CA 1
ATOM 987 C C . CYS A 1 131 ? -6.591 44.561 -30.937 1.00 40.78 131 CYS A C 1
ATOM 989 O O . CYS A 1 131 ? -6.186 43.763 -30.096 1.00 40.78 131 CYS A O 1
ATOM 991 N N . LEU A 1 132 ? -7.420 45.564 -30.639 1.00 47.69 132 LEU A N 1
ATOM 992 C CA . LEU A 1 132 ? -8.269 45.601 -29.456 1.00 47.69 132 LEU A CA 1
ATOM 993 C C . LEU A 1 132 ? -9.282 44.460 -29.568 1.00 47.69 132 LEU A C 1
ATOM 995 O O . LEU A 1 132 ? -10.155 44.515 -30.430 1.00 47.69 132 LEU A O 1
ATOM 999 N N . LEU A 1 133 ? -9.225 43.484 -28.665 1.00 51.69 133 LEU A N 1
ATOM 1000 C CA . LEU A 1 133 ? -10.438 42.819 -28.210 1.00 51.69 133 LEU A CA 1
ATOM 1001 C C . LEU A 1 133 ? -10.490 42.847 -26.690 1.00 51.69 133 LEU A C 1
ATOM 1003 O O . LEU A 1 133 ? -9.513 42.636 -25.976 1.00 51.69 133 LEU A O 1
ATOM 1007 N N . ILE A 1 134 ? -11.666 43.264 -26.258 1.00 49.38 134 ILE A N 1
ATOM 1008 C CA . ILE A 1 134 ? -11.996 43.849 -24.979 1.00 49.38 134 ILE A CA 1
ATOM 1009 C C . ILE A 1 134 ? -12.098 42.769 -23.908 1.00 49.38 134 ILE A C 1
ATOM 1011 O O . ILE A 1 134 ? -12.700 41.715 -24.085 1.00 49.38 134 ILE A O 1
ATOM 1015 N N . SER A 1 135 ? -11.509 43.118 -22.774 1.00 45.38 135 SER A N 1
ATOM 1016 C CA . SER A 1 135 ? -11.669 42.515 -21.464 1.00 45.38 135 SER A CA 1
ATOM 1017 C C . SER A 1 135 ? -13.132 42.544 -21.010 1.00 45.38 135 SER A C 1
ATOM 1019 O O . SER A 1 135 ? -13.702 43.622 -20.915 1.00 45.38 135 SER A O 1
ATOM 1021 N N . THR A 1 136 ? -13.710 41.384 -20.705 1.00 49.91 136 THR A N 1
ATOM 1022 C CA . THR A 1 136 ? -14.602 41.098 -19.558 1.00 49.91 136 THR A CA 1
ATOM 1023 C C . THR A 1 136 ? -14.608 39.563 -19.470 1.00 49.91 136 THR A C 1
ATOM 1025 O O . THR A 1 136 ? -14.807 38.907 -20.481 1.00 49.91 136 THR A O 1
ATOM 1028 N N . VAL A 1 137 ? -14.226 38.886 -18.389 1.00 44.44 137 VAL A N 1
ATOM 1029 C CA . VAL A 1 137 ? -14.885 38.832 -17.082 1.00 44.44 137 VAL A CA 1
ATOM 1030 C C . VAL A 1 137 ? -13.859 38.303 -16.057 1.00 44.44 137 VAL A C 1
ATOM 1032 O O . VAL A 1 137 ? -13.245 37.260 -16.269 1.00 44.44 137 VAL A O 1
ATOM 1035 N N . LEU A 1 138 ? -13.670 39.024 -14.947 1.00 44.78 138 LEU A N 1
ATOM 1036 C CA . LEU A 1 138 ? -12.944 38.561 -13.752 1.00 44.78 138 LEU A CA 1
ATOM 1037 C C . LEU A 1 138 ? -13.653 37.339 -13.129 1.00 44.78 138 LEU A C 1
ATOM 1039 O O . LEU A 1 138 ? -14.855 37.444 -12.875 1.00 44.78 138 LEU A O 1
ATOM 1043 N N . PRO A 1 139 ? -12.953 36.266 -12.713 1.00 46.19 139 PRO A N 1
ATOM 1044 C CA . PRO A 1 139 ? -13.466 35.412 -11.657 1.00 46.19 139 PRO A CA 1
ATOM 1045 C C . PRO A 1 139 ? -13.196 36.115 -10.323 1.00 46.19 139 PRO A C 1
ATOM 1047 O O . PRO A 1 139 ? -12.058 36.254 -9.871 1.00 46.19 139 PRO A O 1
ATOM 1050 N N . ARG A 1 140 ? -14.258 36.625 -9.703 1.00 47.44 140 ARG A N 1
ATOM 1051 C CA . ARG A 1 140 ? -14.213 37.126 -8.332 1.00 47.44 140 ARG A CA 1
ATOM 1052 C C . ARG A 1 140 ? -14.256 35.910 -7.406 1.00 47.44 140 ARG A C 1
ATOM 1054 O O . ARG A 1 140 ? -15.271 35.230 -7.330 1.00 47.44 140 ARG A O 1
ATOM 1061 N N . PHE A 1 141 ? -13.141 35.640 -6.734 1.00 45.97 141 PHE A N 1
ATOM 1062 C CA . PHE A 1 141 ? -13.120 34.859 -5.499 1.00 45.97 141 PHE A CA 1
ATOM 1063 C C . PHE A 1 141 ? -14.085 35.491 -4.483 1.00 45.97 141 PHE A C 1
ATOM 1065 O O . PHE A 1 141 ? -14.056 36.716 -4.337 1.00 45.97 141 PHE A O 1
ATOM 1072 N N . LEU A 1 142 ? -14.878 34.676 -3.775 1.00 38.19 142 LEU A N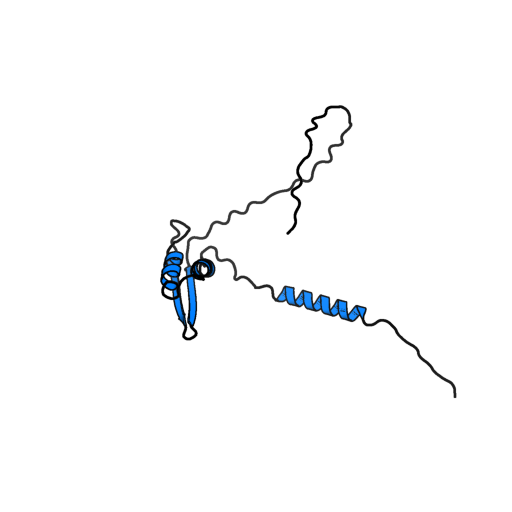 1
ATOM 1073 C CA . LEU A 1 142 ? -14.974 34.621 -2.302 1.00 38.19 142 LEU A CA 1
ATOM 1074 C C . LEU A 1 142 ? -16.302 34.003 -1.815 1.00 38.19 142 LEU A C 1
ATOM 1076 O O . LEU A 1 142 ? -17.369 34.414 -2.267 1.00 38.19 142 LEU A O 1
ATOM 1080 N N . PHE A 1 143 ? -16.139 33.146 -0.796 1.00 43.72 143 PHE A N 1
ATOM 1081 C CA . PHE A 1 143 ? -17.095 32.452 0.086 1.00 43.72 143 PHE A CA 1
ATOM 1082 C C . PHE A 1 143 ? -17.776 31.183 -0.429 1.00 43.72 143 PHE A C 1
ATOM 1084 O O . PHE A 1 143 ? -18.639 31.262 -1.325 1.00 43.72 143 PHE A O 1
#

Radius of gyration: 31.5 Å; chains: 1; bounding box: 48×72×89 Å

Secondary structure (DSSP, 8-state):
------------HHHHHHHHHHHHHHHHHHT---PPPP-TT-EE-HHHHHHHHTTS-HHHHHHHHHHHHH--SSTT---SEEEEEEEE-TTS-EEEEEEEESPPPP---------PPPP------------------------